Protein 5T6J (pdb70)

Structure (mmCIF, N/CA/C/O backbone):
data_5T6J
#
_entry.id   5T6J
#
_cell.length_a   85.889
_cell.length_b   85.889
_cell.length_c   95.003
_cell.angle_alpha   90.00
_cell.angle_beta   90.00
_cell.angle_gamma   90.00
#
_symmetry.space_group_name_H-M   'I 41 2 2'
#
loop_
_entity.id
_entity.type
_entity.pdbx_description
1 polymer 'Kinetochore protein SPC24'
2 polymer 'Kinetochore protein SPC25'
3 polymer 'Kinetochore-associated protein DSN1'
4 water water
#
loop_
_atom_site.group_PDB
_atom_site.id
_atom_site.type_symbol
_atom_site.label_atom_id
_atom_site.label_alt_id
_atom_site.label_comp_id
_atom_site.label_asym_id
_atom_site.label_entity_id
_atom_site.label_seq_id
_atom_site.pdbx_PDB_ins_code
_atom_site.Cartn_x
_atom_site.Cartn_y
_atom_site.Cartn_z
_atom_site.occupancy
_atom_site.B_iso_or_equiv
_atom_site.auth_seq_id
_atom_site.auth_comp_id
_atom_site.auth_asym_id
_atom_site.auth_atom_id
_atom_site.pdbx_PDB_model_num
ATOM 1 N N . ALA A 1 1 ? -18.709 17.815 -25.691 1.00 65.06 155 ALA A N 1
ATOM 2 C CA . ALA A 1 1 ? -17.309 17.601 -26.028 1.00 60.80 155 ALA A CA 1
ATOM 3 C C . ALA A 1 1 ? -16.617 18.921 -26.361 1.00 58.23 155 ALA A C 1
ATOM 4 O O . ALA A 1 1 ? -15.525 18.931 -26.931 1.00 49.01 155 ALA A O 1
ATOM 10 N N . ASN A 1 2 ? -17.263 20.035 -26.000 1.00 66.81 156 ASN A N 1
ATOM 11 C CA . ASN A 1 2 ? -16.650 21.347 -26.174 1.00 70.29 156 ASN A CA 1
ATOM 12 C C . ASN A 1 2 ? -15.321 21.442 -25.438 1.00 66.64 156 ASN A C 1
ATOM 13 O O . ASN A 1 2 ? -14.476 22.272 -25.794 1.00 66.84 156 ASN A O 1
ATOM 24 N N . GLU A 1 3 ? -15.128 20.601 -24.421 1.00 62.11 157 GLU A N 1
ATOM 25 C CA . GLU A 1 3 ? -13.864 20.529 -23.700 1.00 57.10 157 GLU A CA 1
ATOM 26 C C . GLU A 1 3 ? -12.721 20.054 -24.584 1.00 48.83 157 GLU A C 1
ATOM 27 O O . GLU A 1 3 ? -11.556 20.222 -24.214 1.00 52.20 157 GLU A O 1
ATOM 39 N N . ASN A 1 4 ? -13.018 19.465 -25.741 1.00 37.50 158 ASN A N 1
ATOM 40 C CA . ASN A 1 4 ? -11.947 18.888 -26.542 1.00 32.56 158 ASN A CA 1
ATOM 41 C C . ASN A 1 4 ? -11.017 19.958 -27.106 1.00 32.14 158 ASN A C 1
ATOM 42 O O . ASN A 1 4 ? -9.813 19.713 -27.231 1.00 30.25 158 ASN A O 1
ATOM 53 N N . ILE A 1 5 ? -11.543 21.140 -27.449 1.00 33.49 159 ILE A N 1
ATOM 54 C CA . ILE A 1 5 ? -10.680 22.233 -27.890 1.00 39.89 159 ILE A CA 1
ATOM 55 C C . ILE A 1 5 ? -9.643 22.547 -26.820 1.00 42.79 159 ILE A C 1
ATOM 56 O O . ILE A 1 5 ? -8.442 22.652 -27.099 1.00 41.28 159 ILE A O 1
ATOM 72 N N . LEU A 1 6 ? -10.096 22.691 -25.573 1.00 44.50 160 LEU A N 1
ATOM 73 C CA . LEU A 1 6 ? -9.193 23.031 -24.480 1.00 44.82 160 LEU A CA 1
ATOM 74 C C . LEU A 1 6 ? -8.187 21.920 -24.225 1.00 38.32 160 LEU A C 1
ATOM 75 O O . LEU A 1 6 ? -7.022 22.195 -23.905 1.00 37.72 160 LEU A O 1
ATOM 91 N N . LYS A 1 7 ? -8.616 20.660 -24.347 1.00 30.79 161 LYS A N 1
ATOM 92 C CA . LYS A 1 7 ? -7.681 19.554 -24.186 1.00 28.34 161 LYS A CA 1
ATOM 93 C C . LYS A 1 7 ? -6.588 19.616 -25.243 1.00 30.29 161 LYS A C 1
ATOM 94 O O . LYS A 1 7 ? -5.408 19.393 -24.944 1.00 28.39 161 LYS A O 1
ATOM 113 N N . LEU A 1 8 ? -6.959 19.936 -26.483 1.00 31.85 162 LEU A N 1
ATOM 114 C CA . LEU A 1 8 ? -5.972 20.005 -27.551 1.00 32.44 162 LEU A CA 1
ATOM 115 C C . LEU A 1 8 ? -4.982 21.134 -27.303 1.00 35.51 162 LEU A C 1
ATOM 116 O O . LEU A 1 8 ? -3.790 21.005 -27.611 1.00 36.46 162 LEU A O 1
ATOM 132 N N . LYS A 1 9 ? -5.459 22.254 -26.762 1.00 34.40 163 LYS A N 1
ATOM 133 C CA . LYS A 1 9 ? -4.555 23.343 -26.411 1.00 36.47 163 LYS A CA 1
ATOM 134 C C . LYS A 1 9 ? -3.582 22.907 -25.325 1.00 38.74 163 LYS A C 1
ATOM 135 O O . LYS A 1 9 ? -2.377 23.184 -25.400 1.00 36.77 163 LYS A O 1
ATOM 154 N N . LEU A 1 10 ? -4.095 22.238 -24.294 1.00 38.31 164 LEU A N 1
ATOM 155 C CA . LEU A 1 10 ? -3.227 21.719 -23.245 1.00 43.45 164 LEU A CA 1
ATOM 156 C C . LEU A 1 10 ? -2.172 20.791 -23.825 1.00 38.49 164 LEU A C 1
ATOM 157 O O . LEU A 1 10 ? -0.980 20.919 -23.519 1.00 36.47 164 LEU A O 1
ATOM 173 N N . TYR A 1 11 ? -2.593 19.830 -24.647 1.00 32.52 165 TYR A N 1
ATOM 174 C CA . TYR A 1 11 ? -1.628 18.919 -25.240 1.00 31.41 165 TYR A CA 1
ATOM 175 C C . TYR A 1 11 ? -0.595 19.678 -26.070 1.00 33.48 165 TYR A C 1
ATOM 176 O O . TYR A 1 11 ? 0.607 19.425 -25.940 1.00 30.87 165 TYR A O 1
ATOM 194 N N . ARG A 1 12 ? -1.040 20.619 -26.918 1.00 32.82 166 ARG A N 1
ATOM 195 C CA . ARG A 1 12 ? -0.111 21.405 -27.732 1.00 38.40 166 ARG A CA 1
ATOM 196 C C . ARG A 1 12 ? 0.795 22.267 -26.874 1.00 36.97 166 ARG A C 1
ATOM 197 O O . ARG A 1 12 ? 1.935 22.545 -27.261 1.00 35.58 166 ARG A O 1
ATOM 218 N N . SER A 1 13 ? 0.312 22.704 -25.715 1.00 39.50 167 SER A N 1
ATOM 219 C CA . SER A 1 13 ? 1.157 23.483 -24.825 1.00 44.00 167 SER A CA 1
ATOM 220 C C . SER A 1 13 ? 2.313 22.656 -24.275 1.00 42.63 167 SER A C 1
ATOM 221 O O . SER A 1 13 ? 3.316 23.228 -23.834 1.00 44.10 167 SER A O 1
ATOM 229 N N . LEU A 1 14 ? 2.203 21.326 -24.292 1.00 36.09 168 LEU A N 1
ATOM 230 C CA . LEU A 1 14 ? 3.331 20.471 -23.939 1.00 35.76 168 LEU A CA 1
ATOM 231 C C . LEU A 1 14 ? 4.392 20.436 -25.031 1.00 37.57 168 LEU A C 1
ATOM 232 O O . LEU A 1 14 ? 5.516 19.984 -24.772 1.00 39.12 168 LEU A O 1
ATOM 248 N N . GLY A 1 15 ? 4.079 20.939 -26.224 1.00 33.11 169 GLY A N 1
ATOM 249 C CA . GLY A 1 15 ? 4.994 20.893 -27.345 1.00 35.59 169 GLY A CA 1
ATOM 250 C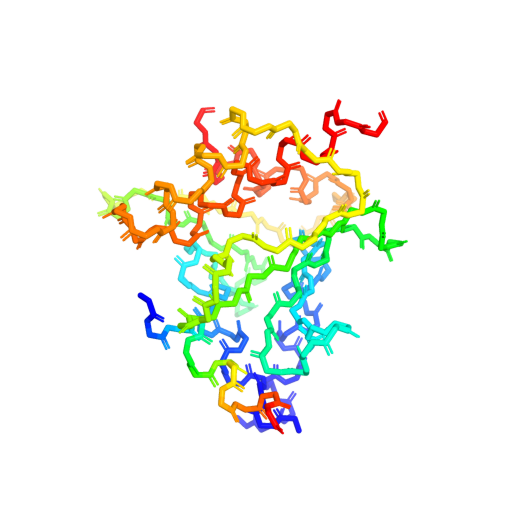 C . GLY A 1 15 ? 4.885 19.651 -28.195 1.00 33.21 169 GLY A C 1
ATOM 251 O O . GLY A 1 15 ? 5.780 19.397 -29.010 1.00 35.55 169 GLY A O 1
ATOM 255 N N . VAL A 1 16 ? 3.832 18.861 -28.024 1.00 28.84 170 VAL A N 1
ATOM 256 C CA . VAL A 1 16 ? 3.616 17.654 -28.813 1.00 28.89 170 VAL A CA 1
ATOM 257 C C . VAL A 1 16 ? 2.625 18.006 -29.911 1.00 30.36 170 VAL A C 1
ATOM 258 O O . VAL A 1 16 ? 1.492 18.402 -29.622 1.00 29.19 170 VAL A O 1
ATOM 271 N N . ILE A 1 17 ? 3.040 17.846 -31.165 1.00 27.91 171 ILE A N 1
ATOM 272 C CA . ILE A 1 17 ? 2.256 18.274 -32.318 1.00 29.21 171 ILE A CA 1
ATOM 273 C C . ILE A 1 17 ? 1.930 17.055 -33.169 1.00 30.25 171 ILE A C 1
ATOM 274 O O . ILE A 1 17 ? 2.832 16.422 -33.729 1.00 30.79 171 ILE A O 1
ATOM 290 N N . LEU A 1 18 ? 0.644 16.703 -33.263 1.00 29.77 172 LEU A N 1
ATOM 291 C CA . LEU A 1 18 ? 0.250 15.690 -34.230 1.00 27.27 172 LEU A CA 1
ATOM 292 C C . LEU A 1 18 ? 0.522 16.215 -35.631 1.00 31.87 172 LEU A C 1
ATOM 293 O O . LEU A 1 18 ? 0.230 17.372 -35.945 1.00 31.29 172 LEU A O 1
ATOM 309 N N . ASP A 1 19 ? 1.094 15.363 -36.484 1.00 28.53 173 ASP A N 1
ATOM 310 C CA . ASP A 1 19 ? 1.425 15.744 -37.847 1.00 29.98 173 ASP A CA 1
ATOM 311 C C . ASP A 1 19 ? 1.049 14.564 -38.743 1.00 34.57 173 ASP A C 1
ATOM 312 O O . ASP A 1 19 ? 1.888 13.921 -39.370 1.00 36.45 173 ASP A O 1
ATOM 321 N N . LEU A 1 20 ? -0.256 14.295 -38.815 1.00 36.86 174 LEU A N 1
ATOM 322 C CA . LEU A 1 20 ? -0.737 13.063 -39.425 1.00 38.42 174 LEU A CA 1
ATOM 323 C C . LEU A 1 20 ? -0.622 13.076 -40.946 1.00 43.20 174 LEU A C 1
ATOM 324 O O . LEU A 1 20 ? -0.503 12.007 -41.553 1.00 48.05 174 LEU A O 1
ATOM 340 N N . GLU A 1 21 ? -0.643 14.252 -41.588 1.00 45.89 175 GLU A N 1
ATOM 341 C CA . GLU A 1 21 ? -0.351 14.302 -43.020 1.00 49.45 175 GLU A CA 1
ATOM 342 C C . GLU A 1 21 ? 0.967 13.603 -43.346 1.00 52.28 175 GLU A C 1
ATOM 343 O O . GLU A 1 21 ? 1.162 13.127 -44.472 1.00 55.88 175 GLU A O 1
ATOM 355 N N . ASN A 1 22 ? 1.883 13.544 -42.382 1.00 47.94 176 ASN A N 1
ATOM 356 C CA . ASN A 1 22 ? 3.159 12.865 -42.539 1.00 48.17 176 ASN A CA 1
ATOM 357 C C . ASN A 1 22 ? 3.258 11.631 -41.657 1.00 48.05 176 ASN A C 1
ATOM 358 O O . ASN A 1 22 ? 4.342 11.051 -41.533 1.00 46.87 176 ASN A O 1
ATOM 369 N N . ASP A 1 23 ? 2.151 11.225 -41.041 1.00 49.99 177 ASP A N 1
ATOM 370 C CA . ASP A 1 23 ? 2.104 10.035 -40.201 1.00 50.43 177 ASP A CA 1
ATOM 371 C C . ASP A 1 23 ? 3.212 10.071 -39.146 1.00 45.75 177 ASP A C 1
ATOM 372 O O . ASP A 1 23 ? 4.018 9.145 -39.016 1.00 43.91 177 ASP A O 1
ATOM 381 N N . GLN A 1 24 ? 3.245 11.159 -38.375 1.00 38.25 178 GLN A N 1
ATOM 382 C CA . GLN A 1 24 ? 4.274 11.326 -37.354 1.00 33.45 178 GLN A CA 1
ATOM 383 C C . GLN A 1 24 ? 3.788 12.290 -36.280 1.00 32.89 178 GLN A C 1
ATOM 384 O O . GLN A 1 24 ? 2.788 12.995 -36.443 1.00 32.66 178 GLN A O 1
ATOM 398 N N . VAL A 1 25 ? 4.536 12.319 -35.183 1.00 32.81 179 VAL A N 1
ATOM 399 C CA . VAL A 1 25 ? 4.343 13.258 -34.087 1.00 35.08 179 VAL A CA 1
ATOM 400 C C . VAL A 1 25 ? 5.618 14.075 -33.923 1.00 35.50 179 VAL A C 1
ATOM 401 O O . VAL A 1 25 ? 6.723 13.524 -33.952 1.00 32.35 179 VAL A O 1
ATOM 414 N N . LEU A 1 26 ? 5.464 15.388 -33.766 1.00 28.95 180 LEU A N 1
ATOM 415 C CA . LEU A 1 26 ? 6.593 16.278 -33.543 1.00 28.30 180 LEU A CA 1
ATOM 416 C C . LEU A 1 26 ? 6.647 16.670 -32.076 1.00 29.62 180 LEU A C 1
ATOM 417 O O . LEU A 1 26 ? 5.612 16.803 -31.418 1.00 32.94 180 LEU A O 1
ATOM 433 N N . ILE A 1 27 ? 7.868 16.830 -31.559 1.00 30.32 181 ILE A N 1
ATOM 434 C CA . ILE A 1 27 ? 8.088 17.217 -30.168 1.00 28.35 181 ILE A CA 1
ATOM 435 C C . ILE A 1 27 ? 8.980 18.446 -30.178 1.00 32.71 181 ILE A C 1
ATOM 436 O O . ILE A 1 27 ? 10.136 18.371 -30.616 1.00 34.07 181 ILE A O 1
ATOM 452 N N . ASN A 1 28 ? 8.442 19.572 -29.707 1.00 34.54 182 ASN A N 1
ATOM 453 C CA . ASN A 1 28 ? 9.147 20.856 -29.655 1.00 33.88 182 ASN A CA 1
ATOM 454 C C . ASN A 1 28 ? 9.310 21.243 -28.189 1.00 42.02 182 ASN A C 1
ATOM 455 O O . ASN A 1 28 ? 8.480 21.966 -27.637 1.00 40.29 182 ASN A O 1
ATOM 466 N N . ARG A 1 29 ? 10.383 20.775 -27.559 1.00 52.74 183 ARG A N 1
ATOM 467 C CA . ARG A 1 29 ? 10.580 21.057 -26.143 1.00 60.42 183 ARG A CA 1
ATOM 468 C C . ARG A 1 29 ? 11.317 22.370 -25.892 1.00 58.01 183 ARG A C 1
ATOM 469 O O . ARG A 1 29 ? 11.046 23.032 -24.883 1.00 58.58 183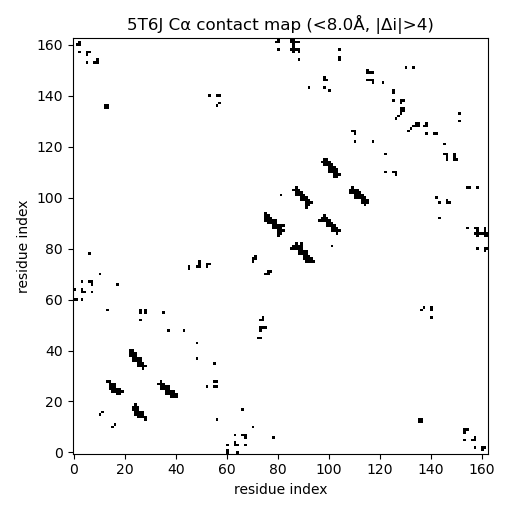 ARG A O 1
ATOM 490 N N . LYS A 1 30 ? 12.220 22.782 -26.786 1.00 54.54 184 LYS A N 1
ATOM 491 C CA . LYS A 1 30 ? 13.050 23.954 -26.536 1.00 54.92 184 LYS A CA 1
ATOM 492 C C . LYS A 1 30 ? 12.670 25.188 -27.348 1.00 53.80 184 LYS A C 1
ATOM 493 O O . LYS A 1 30 ? 13.117 26.285 -26.999 1.00 53.10 184 LYS A O 1
ATOM 512 N N . ASN A 1 31 ? 11.871 25.055 -28.410 1.00 45.74 185 ASN A N 1
ATOM 513 C CA . ASN A 1 31 ? 11.576 26.195 -29.283 1.00 45.06 185 ASN A CA 1
ATOM 514 C C . ASN A 1 31 ? 12.857 26.814 -29.833 1.00 49.59 185 ASN A C 1
ATOM 515 O O . ASN A 1 31 ? 12.932 28.026 -30.060 1.00 54.53 185 ASN A O 1
ATOM 526 N N . ASP A 1 32 ? 13.871 25.979 -30.052 1.00 50.92 186 ASP A N 1
ATOM 527 C CA . ASP A 1 32 ? 15.187 26.418 -30.496 1.00 53.76 186 ASP A CA 1
ATOM 528 C C . ASP A 1 32 ? 15.433 26.128 -31.970 1.00 52.96 186 ASP A C 1
ATOM 529 O O . ASP A 1 32 ? 16.557 26.304 -32.447 1.00 55.91 186 ASP A O 1
ATOM 538 N N . GLY A 1 33 ? 14.414 25.685 -32.701 1.00 48.18 187 GLY A N 1
ATOM 539 C CA . GLY A 1 33 ? 14.597 25.286 -34.077 1.00 48.50 187 GLY A CA 1
ATOM 540 C C . GLY A 1 33 ? 14.964 23.833 -34.274 1.00 47.23 187 GLY A C 1
ATOM 541 O O . GLY A 1 33 ? 15.171 23.420 -35.423 1.00 47.75 187 GLY A O 1
ATOM 545 N N . ASN A 1 34 ? 15.061 23.047 -33.201 1.00 45.86 188 ASN A N 1
ATOM 546 C CA . ASN A 1 34 ? 15.213 21.603 -33.303 1.00 44.46 188 ASN A CA 1
ATOM 547 C C . ASN A 1 34 ? 13.943 20.894 -32.855 1.00 41.25 188 ASN A C 1
ATOM 548 O O . ASN A 1 34 ? 13.293 21.311 -31.895 1.00 40.22 188 ASN A O 1
ATOM 559 N N . ILE A 1 35 ? 13.606 19.827 -33.571 1.00 40.13 189 ILE A N 1
ATOM 560 C CA . ILE A 1 35 ? 12.445 19.002 -33.283 1.00 38.61 189 ILE A CA 1
ATOM 561 C C . ILE A 1 35 ? 12.892 17.559 -33.149 1.00 36.90 189 ILE A C 1
ATOM 562 O O . ILE A 1 35 ? 13.899 17.146 -33.734 1.00 39.32 189 ILE A O 1
ATOM 578 N N . ASP A 1 36 ? 12.159 16.806 -32.329 1.00 35.01 190 ASP A N 1
ATOM 579 C CA . ASP A 1 36 ? 12.170 15.354 -32.369 1.00 39.19 190 ASP A CA 1
ATOM 580 C C . ASP A 1 36 ? 10.995 14.898 -33.217 1.00 39.19 190 ASP A C 1
ATOM 581 O O . ASP A 1 36 ? 9.881 15.407 -33.056 1.00 39.38 190 ASP A O 1
ATOM 590 N N . ILE A 1 37 ? 11.236 13.959 -34.123 1.00 36.13 191 ILE A N 1
ATOM 591 C CA . ILE A 1 37 ? 10.180 13.403 -34.959 1.00 32.68 191 ILE A CA 1
ATOM 592 C C . ILE A 1 37 ? 9.972 11.946 -34.577 1.00 38.46 191 ILE A C 1
ATOM 593 O O . ILE A 1 37 ? 10.916 11.145 -34.606 1.00 39.56 191 ILE A O 1
ATOM 609 N N . LEU A 1 38 ? 8.736 11.606 -34.218 1.00 33.94 192 LEU A N 1
ATOM 610 C CA . LEU A 1 38 ? 8.373 10.241 -33.862 1.00 33.87 192 LEU A CA 1
ATOM 611 C C . LEU A 1 38 ? 7.466 9.701 -34.950 1.00 38.95 192 LEU A C 1
ATOM 612 O O . LEU A 1 38 ? 6.313 10.152 -35.069 1.00 36.40 192 LEU A O 1
ATOM 628 N N . PRO A 1 39 ? 7.935 8.781 -35.786 1.00 43.37 193 PRO A N 1
ATOM 629 C CA . PRO A 1 39 ? 7.045 8.186 -36.782 1.00 45.54 193 PRO A CA 1
ATOM 630 C C . PRO A 1 39 ? 6.003 7.310 -36.113 1.00 42.79 193 PRO A C 1
ATOM 631 O O . PRO A 1 39 ? 6.239 6.716 -35.058 1.00 44.15 193 PRO A O 1
ATOM 642 N N . LEU A 1 40 ? 4.823 7.260 -36.726 1.00 41.37 194 LEU A N 1
ATOM 643 C CA . LEU A 1 40 ? 3.789 6.321 -36.318 1.00 45.91 194 LEU A CA 1
ATOM 644 C C . LEU A 1 40 ? 3.698 5.111 -37.238 1.00 52.66 194 LEU A C 1
ATOM 645 O O . LEU A 1 40 ? 3.166 4.075 -36.822 1.00 50.04 194 LEU A O 1
ATOM 661 N N . ASP A 1 41 ? 4.205 5.224 -38.470 1.00 64.20 195 ASP A N 1
ATOM 662 C CA . ASP A 1 41 ? 4.229 4.121 -39.433 1.00 75.10 195 ASP A CA 1
ATOM 663 C C . ASP A 1 41 ? 5.440 3.240 -39.130 1.00 75.01 195 ASP A C 1
ATOM 664 O O . ASP A 1 41 ? 6.508 3.340 -39.741 1.00 80.38 195 ASP A O 1
ATOM 673 N N . ASN A 1 42 ? 5.259 2.354 -38.160 1.00 66.62 19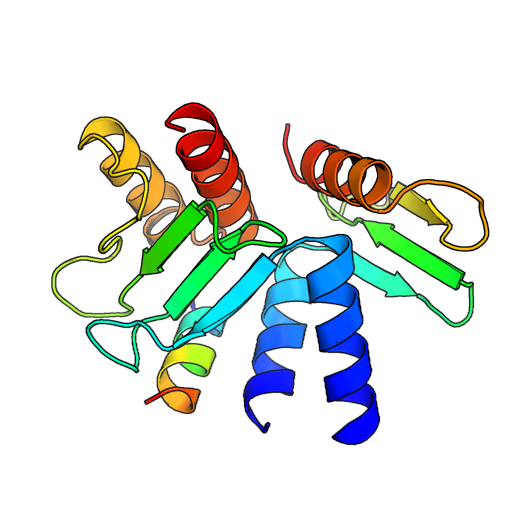6 ASN A N 1
ATOM 674 C CA . ASN A 1 42 ? 6.317 1.457 -37.709 1.00 63.50 196 ASN A CA 1
ATOM 675 C C . ASN A 1 42 ? 5.666 0.389 -36.838 1.00 59.28 196 ASN A C 1
ATOM 676 O O . ASN A 1 42 ? 4.443 0.356 -36.668 1.00 60.03 196 ASN A O 1
ATOM 687 N N . ASN A 1 43 ? 6.496 -0.487 -36.278 1.00 58.75 197 ASN A N 1
ATOM 688 C CA . ASN A 1 43 ? 6.014 -1.508 -35.360 1.00 55.85 197 ASN A CA 1
ATOM 689 C C . ASN A 1 43 ? 6.358 -1.187 -33.909 1.00 48.00 197 ASN A C 1
ATOM 690 O O . ASN A 1 43 ? 6.469 -2.099 -33.087 1.00 52.27 197 ASN A O 1
ATOM 701 N N . LEU A 1 44 ? 6.537 0.088 -33.574 1.00 36.71 198 LEU A N 1
ATOM 702 C CA . LEU A 1 44 ? 6.827 0.446 -32.193 1.00 35.06 198 LEU A CA 1
ATOM 703 C C . LEU A 1 44 ? 5.578 0.293 -31.340 1.00 33.52 198 LEU A C 1
ATOM 704 O O . LEU A 1 44 ? 4.491 0.722 -31.732 1.00 32.47 198 LEU A O 1
ATOM 720 N N . SER A 1 45 ? 5.749 -0.282 -30.157 1.00 33.56 199 SER A N 1
ATOM 721 C CA . SER A 1 45 ? 4.636 -0.484 -29.245 1.00 32.39 199 SER A CA 1
ATOM 722 C C . SER A 1 45 ? 4.126 0.856 -28.718 1.00 2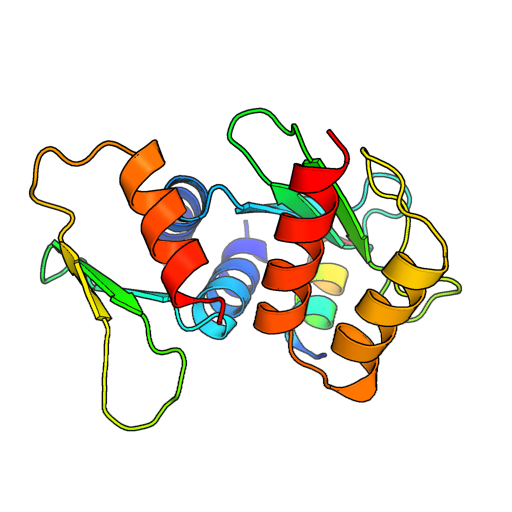9.73 199 SER A C 1
ATOM 723 O O . SER A 1 45 ? 4.812 1.883 -28.758 1.00 30.10 199 SER A O 1
ATOM 731 N N . ASP A 1 46 ? 2.885 0.830 -28.212 1.00 25.04 200 ASP A N 1
ATOM 732 C CA . ASP A 1 46 ? 2.336 2.017 -27.568 1.00 19.40 200 ASP A CA 1
ATOM 733 C C . ASP A 1 46 ? 3.175 2.389 -26.347 1.00 18.85 200 ASP A C 1
ATOM 734 O O . ASP A 1 46 ? 3.477 3.571 -26.118 1.00 22.18 200 ASP A O 1
ATOM 743 N N . PHE A 1 47 ? 3.574 1.382 -25.565 1.00 22.25 201 PHE A N 1
ATOM 744 C CA . PHE A 1 47 ? 4.400 1.627 -24.389 1.00 19.71 201 PHE A CA 1
ATOM 745 C C . PHE A 1 47 ? 5.698 2.335 -24.770 1.00 23.16 201 PHE A C 1
ATOM 746 O O . PHE A 1 47 ? 6.121 3.285 -24.098 1.00 20.28 201 PHE A O 1
ATOM 763 N N . TYR A 1 48 ? 6.355 1.868 -25.836 1.00 25.64 202 TYR A N 1
ATOM 764 C CA . TYR A 1 48 ? 7.618 2.474 -26.248 1.00 25.41 202 TYR A CA 1
ATOM 765 C C . TYR A 1 48 ? 7.419 3.912 -26.709 1.00 28.21 202 TYR A C 1
ATOM 766 O O . TYR A 1 48 ? 8.232 4.792 -26.387 1.00 24.72 202 TYR A O 1
ATOM 784 N N . LYS A 1 49 ? 6.354 4.172 -27.477 1.00 22.42 203 LYS A N 1
ATOM 785 C CA . LYS A 1 49 ? 6.097 5.533 -27.939 1.00 22.29 203 LYS A CA 1
ATOM 786 C C . LYS A 1 49 ? 5.821 6.471 -26.768 1.00 23.33 203 LYS A C 1
ATOM 787 O O . LYS A 1 49 ? 6.376 7.576 -26.707 1.00 20.16 203 LYS A O 1
ATOM 806 N N . THR A 1 50 ? 5.020 6.019 -25.797 1.00 23.04 204 THR A N 1
ATOM 807 C CA . THR A 1 50 ? 4.737 6.823 -24.609 1.00 22.41 204 THR A CA 1
ATOM 808 C C . THR A 1 50 ? 6.003 7.109 -23.812 1.00 23.55 204 THR A C 1
ATOM 809 O O . THR A 1 50 ? 6.240 8.246 -23.384 1.00 23.00 204 THR A O 1
ATOM 820 N N . LYS A 1 51 ? 6.818 6.079 -23.571 1.00 21.63 205 LYS A N 1
ATOM 821 C CA . LYS A 1 51 ? 8.072 6.263 -22.851 1.00 24.73 205 LYS A CA 1
ATOM 822 C C . LYS A 1 51 ? 8.974 7.251 -23.575 1.00 24.38 205 LYS A C 1
ATOM 823 O O . LYS A 1 51 ? 9.596 8.109 -22.945 1.00 25.41 205 LYS A O 1
ATOM 842 N N . TYR A 1 52 ? 9.047 7.153 -24.901 1.00 25.75 206 TYR A N 1
ATOM 843 C CA . TYR A 1 52 ? 9.904 8.062 -25.664 1.00 25.29 206 TYR A CA 1
ATOM 844 C C . TYR A 1 52 ? 9.438 9.505 -25.520 1.00 24.67 206 TYR A C 1
ATOM 845 O O . TYR A 1 52 ? 10.240 10.416 -25.273 1.00 30.21 206 TYR A O 1
ATOM 863 N N . ILE A 1 5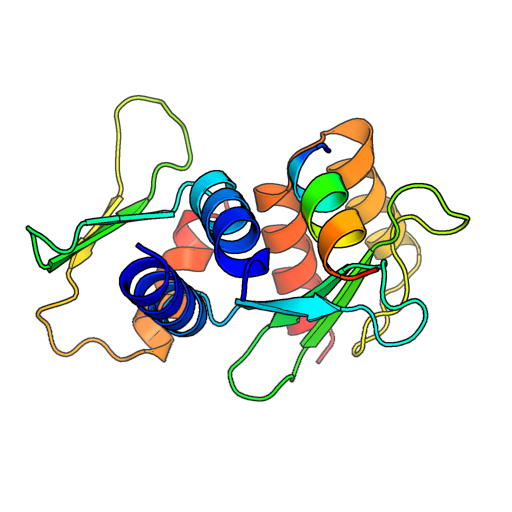3 ? 8.142 9.740 -25.714 1.00 24.81 207 ILE A N 1
ATOM 864 C CA . ILE A 1 53 ? 7.636 11.110 -25.689 1.00 26.80 207 ILE A CA 1
ATOM 865 C C . ILE A 1 53 ? 7.947 11.759 -24.346 1.00 26.74 207 ILE A C 1
ATOM 866 O O . ILE A 1 53 ? 8.472 12.875 -24.290 1.00 28.90 207 ILE A O 1
ATOM 882 N N . TRP A 1 54 ? 7.648 11.064 -23.243 1.00 25.60 208 TRP A N 1
ATOM 883 C CA . TRP A 1 54 ? 7.910 11.636 -21.922 1.00 25.80 208 TRP A CA 1
ATOM 884 C C . TRP A 1 54 ? 9.406 11.785 -21.656 1.00 29.44 208 TRP A C 1
ATOM 885 O O . TRP A 1 54 ? 9.817 12.742 -20.998 1.00 28.28 208 TRP A O 1
ATOM 906 N N . GLU A 1 55 ? 10.228 10.866 -22.161 1.00 28.07 209 GLU A N 1
ATOM 907 C CA . GLU A 1 55 ? 11.677 11.055 -22.097 1.00 27.84 209 GLU A CA 1
ATOM 908 C C . GLU A 1 55 ? 12.089 12.370 -22.757 1.00 29.35 209 GLU A C 1
ATOM 909 O O . GLU A 1 55 ? 12.911 13.120 -22.214 1.00 31.25 209 GLU A O 1
ATOM 921 N N . ARG A 1 56 ? 11.524 12.676 -23.924 1.00 30.23 210 ARG A N 1
ATOM 922 C CA . ARG A 1 56 ? 11.915 13.904 -24.610 1.00 37.20 210 ARG A CA 1
ATOM 923 C C . ARG A 1 56 ? 11.343 15.141 -23.925 1.00 38.75 210 ARG A C 1
ATOM 924 O O . ARG A 1 56 ? 11.998 16.194 -23.899 1.00 39.47 210 ARG A O 1
ATOM 945 N N . LEU A 1 57 ? 10.145 15.040 -23.346 1.00 31.93 211 LEU A N 1
ATOM 946 C CA . LEU A 1 57 ? 9.586 16.163 -22.601 1.00 32.77 211 LEU A CA 1
ATOM 947 C C . LEU A 1 57 ? 10.348 16.440 -21.310 1.00 35.27 211 LEU A C 1
ATOM 948 O O . LEU A 1 57 ? 10.265 17.554 -20.781 1.00 37.54 211 LEU A O 1
ATOM 964 N N . GLY A 1 58 ? 11.084 15.469 -20.790 1.00 34.72 212 GLY A N 1
ATOM 965 C CA . GLY A 1 58 ? 11.860 15.647 -19.578 1.00 36.83 212 GLY A CA 1
ATOM 966 C C . GLY A 1 58 ? 13.232 16.243 -19.833 1.00 45.03 212 GLY A C 1
ATOM 967 O O . GLY A 1 58 ? 13.491 16.857 -20.870 1.00 47.82 212 GLY A O 1
ATOM 971 N N . LYS A 1 59 ? 14.119 16.069 -18.855 1.00 52.62 213 LYS A N 1
ATOM 972 C CA . LYS A 1 59 ? 15.514 16.510 -18.983 1.00 66.71 213 LYS A CA 1
ATOM 973 C C . LYS A 1 59 ? 16.514 15.408 -18.617 1.00 73.24 213 LYS A C 1
ATOM 974 O O . LYS A 1 59 ? 16.158 14.236 -18.483 1.00 73.69 213 LYS A O 1
ATOM 993 N N . SER B 2 1 ? -13.169 20.719 -36.816 1.00 44.88 130 SER B N 1
ATOM 994 C CA . SER B 2 1 ? -14.514 20.185 -36.606 1.00 46.88 130 SER B CA 1
ATOM 995 C C . SER B 2 1 ? -14.579 19.414 -35.288 1.00 38.32 130 SER B C 1
ATOM 996 O O . SER B 2 1 ? -13.557 18.962 -34.778 1.00 36.19 130 SER B O 1
ATOM 1003 N N . ASN B 2 2 ? -15.786 19.246 -34.742 1.00 31.86 131 ASN B N 1
ATOM 1004 C CA . ASN B 2 2 ? -15.919 18.544 -33.470 1.00 31.54 131 ASN B CA 1
ATOM 1005 C C . ASN B 2 2 ? -15.474 17.085 -33.603 1.00 34.04 131 ASN B C 1
ATOM 1006 O O . ASN B 2 2 ? -14.778 16.555 -32.723 1.00 28.78 131 ASN B O 1
ATOM 1017 N N . ALA B 2 3 ? -15.842 16.431 -34.711 1.00 35.55 132 ALA B N 1
ATOM 1018 C CA . ALA B 2 3 ? -15.374 15.070 -34.976 1.00 41.44 132 ALA B CA 1
ATOM 1019 C C . ALA B 2 3 ? -13.856 14.987 -34.991 1.00 38.84 132 ALA B C 1
ATOM 1020 O O . ALA B 2 3 ? -13.268 14.105 -34.356 1.00 37.93 132 ALA B O 1
ATOM 1027 N N . ASN B 2 4 ? -13.196 15.859 -35.755 1.00 38.06 133 ASN B N 1
ATOM 1028 C CA . ASN B 2 4 ? -11.745 15.746 -35.832 1.00 38.75 133 ASN B CA 1
ATOM 1029 C C . ASN B 2 4 ? -11.104 16.052 -34.489 1.00 33.53 133 ASN B C 1
ATOM 1030 O O . ASN B 2 4 ? -10.096 15.434 -34.133 1.00 34.38 133 ASN B O 1
ATOM 1041 N N . ASP B 2 5 ? -11.671 16.996 -33.730 1.00 32.39 134 ASP B N 1
ATOM 1042 C CA . ASP B 2 5 ? -11.107 17.314 -32.422 1.00 31.73 134 ASP B CA 1
ATOM 1043 C C . ASP B 2 5 ? -11.169 16.105 -31.502 1.00 26.16 134 ASP B C 1
ATOM 1044 O O . ASP B 2 5 ? -10.225 15.825 -30.756 1.00 28.49 134 ASP B O 1
ATOM 1053 N N . ALA B 2 6 ? -12.298 15.394 -31.520 1.00 25.83 135 ALA B N 1
ATOM 1054 C CA . ALA B 2 6 ? -12.436 14.202 -30.699 1.00 25.31 135 ALA B CA 1
ATOM 1055 C C . ALA B 2 6 ? -11.418 13.152 -31.104 1.00 24.80 135 ALA B C 1
ATOM 1056 O O . ALA B 2 6 ? -10.847 12.463 -30.250 1.00 25.57 135 ALA B O 1
ATOM 1063 N N . ALA B 2 7 ? -11.137 13.047 -32.404 1.00 29.74 136 ALA B N 1
ATOM 1064 C CA . ALA B 2 7 ? -10.191 12.030 -32.856 1.00 30.14 136 ALA B CA 1
ATOM 1065 C C . ALA B 2 7 ? -8.771 12.383 -32.444 1.00 29.85 136 ALA B C 1
ATOM 1066 O O . ALA B 2 7 ? -7.983 11.500 -32.072 1.00 25.37 136 ALA B O 1
ATOM 1073 N N . GLU B 2 8 ? -8.427 13.667 -32.503 1.00 28.49 137 GLU B N 1
ATOM 1074 C CA . GLU B 2 8 ? -7.086 14.075 -32.112 1.00 28.06 137 GLU B CA 1
ATOM 1075 C C . GLU B 2 8 ? -6.885 13.921 -30.610 1.00 23.21 137 GLU B C 1
ATOM 1076 O O . GLU B 2 8 ? -5.806 13.529 -30.171 1.00 26.65 137 GLU B O 1
ATOM 1088 N N . VAL B 2 9 ? -7.914 14.209 -29.805 1.00 23.39 138 VAL B N 1
ATOM 1089 C CA . VAL B 2 9 ? -7.801 14.014 -28.361 1.00 21.68 138 VAL B CA 1
ATOM 1090 C C . VAL B 2 9 ? -7.544 12.547 -28.041 1.00 24.51 138 VAL B C 1
ATOM 1091 O O . VAL B 2 9 ? -6.677 12.220 -27.221 1.00 21.46 138 VAL B O 1
ATOM 1104 N N . ALA B 2 10 ? -8.289 11.642 -28.680 1.00 21.12 139 ALA B N 1
ATOM 1105 C CA . ALA B 2 10 ? -8.092 10.217 -28.433 1.00 22.05 139 ALA B CA 1
ATOM 1106 C C . ALA B 2 10 ? -6.668 9.788 -28.756 1.00 23.78 139 ALA B C 1
ATOM 1107 O O . ALA B 2 10 ? -6.089 8.957 -28.043 1.00 21.24 139 ALA B O 1
ATOM 1114 N N . LEU B 2 11 ? -6.094 10.310 -29.841 1.00 21.71 140 LEU B N 1
ATOM 1115 C CA . LEU B 2 11 ? -4.718 9.936 -30.166 1.00 26.57 140 LEU B CA 1
ATOM 1116 C C . LEU B 2 11 ? -3.734 10.499 -29.143 1.00 26.26 140 LEU B C 1
ATOM 1117 O O . LEU B 2 11 ? -2.832 9.788 -28.690 1.00 26.85 140 LEU B O 1
ATOM 1133 N N . TYR B 2 12 ? -3.901 11.760 -28.744 1.00 22.36 141 TYR B N 1
ATOM 1134 C CA . TYR B 2 12 ? -3.058 12.309 -27.683 1.00 22.84 141 TYR B CA 1
ATOM 1135 C C . TYR B 2 12 ? -3.151 11.451 -26.427 1.00 20.98 141 TYR B C 1
ATOM 1136 O O . TYR B 2 12 ? -2.138 11.139 -25.780 1.00 21.57 141 TYR B O 1
ATOM 1154 N N . GLU B 2 13 ? -4.369 11.062 -26.057 1.00 20.54 142 GLU B N 1
ATOM 1155 C CA . GLU B 2 13 ? -4.548 10.239 -24.871 1.00 18.76 142 GLU B CA 1
ATOM 1156 C C . GLU B 2 13 ? -3.776 8.941 -24.997 1.00 21.64 142 GLU B C 1
ATOM 1157 O O . GLU B 2 13 ? -3.134 8.501 -24.037 1.00 21.53 142 GLU B O 1
ATOM 1169 N N . ARG B 2 14 ? -3.836 8.311 -26.179 1.00 18.03 143 ARG B N 1
ATOM 1170 C CA . ARG B 2 14 ? -3.116 7.056 -26.395 1.00 21.77 143 ARG B CA 1
ATOM 1171 C C . ARG B 2 14 ? -1.606 7.260 -26.379 1.00 18.85 143 ARG B C 1
ATOM 1172 O O . ARG B 2 14 ? -0.873 6.441 -25.805 1.00 25.70 143 ARG B O 1
ATOM 1193 N N . LEU B 2 15 ? -1.131 8.316 -27.039 1.00 23.30 144 LEU B N 1
ATOM 1194 C CA . LEU B 2 15 ? 0.305 8.573 -27.156 1.00 19.36 144 LEU B CA 1
ATOM 1195 C C . LEU B 2 15 ? 0.919 8.977 -25.821 1.00 23.62 144 LEU B C 1
ATOM 1196 O O . LEU B 2 15 ? 1.989 8.489 -25.446 1.00 23.36 144 LEU B O 1
ATOM 1212 N N . LEU B 2 16 ? 0.293 9.910 -25.114 1.00 23.76 145 LEU B N 1
ATOM 1213 C CA . LEU B 2 16 ? 0.816 10.373 -23.837 1.00 24.10 145 LEU B CA 1
ATOM 1214 C C . LEU B 2 16 ? 0.354 9.549 -22.645 1.00 22.37 145 LEU B C 1
ATOM 1215 O O . LEU B 2 16 ? 0.902 9.721 -21.549 1.00 21.67 145 LEU B O 1
ATOM 1231 N N . GLN B 2 17 ? -0.660 8.704 -22.805 1.00 21.95 146 GLN B N 1
ATOM 1232 C CA . GLN B 2 17 ? -1.296 8.052 -21.662 1.00 24.21 146 GLN B CA 1
ATOM 1233 C C . GLN B 2 17 ? -1.628 9.092 -20.594 1.00 23.44 146 GLN B C 1
ATOM 1234 O O . GLN B 2 17 ? -1.383 8.914 -19.398 1.00 22.57 146 GLN B O 1
ATOM 1248 N N . LEU B 2 18 ? -2.214 10.196 -21.059 1.00 24.37 147 LEU B N 1
ATOM 1249 C CA . LEU B 2 18 ? -2.598 11.323 -20.216 1.00 24.00 147 LEU B CA 1
ATOM 1250 C C . LEU B 2 18 ? -4.012 11.739 -20.589 1.00 23.70 147 LEU B C 1
ATOM 1251 O O . LEU B 2 18 ? -4.276 12.099 -21.740 1.00 21.50 147 LEU B O 1
ATOM 1267 N N . ARG B 2 19 ? -4.918 11.664 -19.623 1.00 23.91 148 ARG B N 1
ATOM 1268 C CA . ARG B 2 19 ? -6.298 12.072 -19.803 1.00 22.13 148 ARG B CA 1
ATOM 1269 C C . ARG B 2 19 ? -6.607 13.208 -18.844 1.00 25.58 148 ARG B C 1
ATOM 1270 O O . ARG B 2 19 ? -6.106 13.240 -17.713 1.00 25.70 148 ARG B O 1
ATOM 1291 N N . VAL B 2 20 ? -7.438 14.132 -19.306 1.00 23.99 149 VAL B N 1
ATOM 1292 C CA . VAL B 2 20 ? -7.802 15.318 -18.549 1.00 30.44 149 VAL B CA 1
ATOM 1293 C C . VAL B 2 20 ? -9.281 15.186 -18.224 1.00 31.57 149 VAL B C 1
ATOM 1294 O O . VAL B 2 20 ? -10.117 15.118 -19.131 1.00 32.28 149 VAL B O 1
ATOM 1307 N N . LEU B 2 21 ? -9.592 15.077 -16.942 1.00 28.17 150 LEU B N 1
ATOM 1308 C CA . LEU B 2 21 ? -10.935 14.776 -16.473 1.00 30.14 150 LEU B CA 1
ATOM 1309 C C . LEU B 2 21 ? -11.387 15.818 -15.470 1.00 31.06 150 LEU B C 1
ATOM 1310 O O . LEU B 2 21 ? -10.560 16.513 -14.866 1.00 31.04 150 LEU B O 1
ATOM 1326 N N . PRO B 2 22 ? -12.699 15.956 -15.257 1.00 33.81 151 PRO B N 1
ATOM 1327 C CA . PRO B 2 22 ? -13.175 16.774 -14.137 1.00 35.09 151 PRO B CA 1
ATOM 1328 C C . PRO B 2 22 ? -12.729 16.187 -12.805 1.00 38.16 151 PRO B C 1
ATOM 1329 O O . PRO B 2 22 ? -12.594 14.969 -12.650 1.00 36.79 151 PRO B O 1
ATOM 1340 N N . GLY B 2 23 ? -12.481 17.074 -11.845 1.00 36.35 152 GLY B N 1
ATOM 1341 C CA . GLY B 2 23 ? -11.994 16.637 -10.548 1.00 38.19 152 GLY B CA 1
ATOM 1342 C C . GLY B 2 23 ? -13.076 15.918 -9.762 1.00 46.76 152 GLY B C 1
ATOM 1343 O O . GLY B 2 23 ? -14.238 16.327 -9.745 1.00 47.06 152 GLY B O 1
ATOM 1347 N N . ALA B 2 24 ? -12.681 14.828 -9.098 1.00 55.07 153 ALA B N 1
ATOM 1348 C CA . ALA B 2 24 ? -13.644 13.980 -8.403 1.00 63.68 153 ALA B CA 1
ATOM 1349 C C . ALA B 2 24 ? -14.171 14.607 -7.120 1.00 65.54 153 ALA B C 1
ATOM 1350 O O . ALA B 2 24 ? -15.170 14.121 -6.580 1.00 64.98 153 ALA B O 1
ATOM 1357 N N . SER B 2 25 ? -13.527 15.661 -6.621 1.00 71.73 154 SER B N 1
ATOM 1358 C CA . SER B 2 25 ? -13.985 16.376 -5.435 1.00 82.38 154 SER B CA 1
ATOM 1359 C C . SER B 2 25 ? -14.805 17.602 -5.819 1.00 79.94 154 SER B C 1
ATOM 1360 O O . SER B 2 25 ? -15.992 17.697 -5.491 1.00 86.70 154 SER B O 1
ATOM 1368 N N . ASP B 2 26 ? -14.181 18.551 -6.505 1.00 67.86 155 ASP B N 1
ATOM 1369 C CA . ASP B 2 26 ? -14.876 19.631 -7.188 1.00 62.47 155 ASP B CA 1
ATOM 1370 C C . ASP B 2 26 ? -14.755 19.378 -8.685 1.00 55.25 155 ASP B C 1
ATOM 1371 O O . ASP B 2 26 ? -13.642 19.253 -9.206 1.00 50.63 155 ASP B O 1
ATOM 1379 N N . VAL B 2 27 ? -15.896 19.309 -9.376 1.00 52.81 156 VAL B N 1
ATOM 1380 C CA . VAL B 2 27 ? -15.891 19.010 -10.806 1.00 51.59 156 VAL B CA 1
ATOM 1381 C C . VAL B 2 27 ? -15.113 20.064 -11.601 1.00 50.66 156 VAL B C 1
ATOM 1382 O O . VAL B 2 27 ? -14.644 19.780 -12.710 1.00 44.89 156 VAL B O 1
ATOM 1395 N N . HIS B 2 28 ? -14.931 21.266 -11.047 1.00 55.10 157 HIS B N 1
ATOM 1396 C CA . HIS B 2 28 ? -14.175 22.313 -11.730 1.00 53.08 157 HIS B CA 1
ATOM 1397 C C . HIS B 2 28 ? -12.676 22.250 -11.451 1.00 47.97 157 HIS B C 1
ATOM 1398 O O . HIS B 2 28 ? -11.899 22.909 -12.152 1.00 42.09 157 HIS B O 1
ATOM 1412 N N . ASP B 2 29 ? -12.248 21.489 -10.450 1.00 47.59 158 ASP B N 1
ATOM 1413 C CA . ASP B 2 29 ? -10.856 21.077 -10.414 1.00 44.10 158 ASP B CA 1
ATOM 1414 C C . ASP B 2 29 ? -10.552 20.271 -11.679 1.00 40.78 158 ASP B C 1
ATOM 1415 O O . ASP B 2 29 ? -11.454 19.799 -12.382 1.00 38.80 158 ASP B O 1
ATOM 1424 N N . VAL B 2 30 ? -9.266 20.132 -11.982 1.00 36.37 159 VAL B N 1
ATOM 1425 C CA . VAL B 2 30 ? -8.809 19.363 -13.131 1.00 35.50 159 VAL B CA 1
ATOM 1426 C C . VAL B 2 30 ? -8.048 18.156 -12.609 1.00 34.30 159 VAL B C 1
ATOM 1427 O O . VAL B 2 30 ? -7.152 18.294 -11.769 1.00 34.49 159 VAL B O 1
ATOM 1440 N N . ARG B 2 31 ? -8.421 16.974 -13.092 1.00 30.73 160 ARG B N 1
ATOM 1441 C CA . ARG B 2 31 ? -7.765 15.729 -12.718 1.00 30.04 160 ARG B CA 1
ATOM 1442 C C . ARG B 2 31 ? -6.942 15.263 -13.902 1.00 27.84 160 ARG B C 1
ATOM 1443 O O . ARG B 2 31 ? -7.491 14.980 -14.971 1.00 27.31 160 ARG B O 1
ATOM 1464 N N . PHE B 2 32 ? -5.638 15.181 -13.716 1.00 29.40 161 PHE B N 1
ATOM 1465 C CA . PHE B 2 32 ? -4.764 14.561 -14.698 1.00 25.44 161 PHE B CA 1
ATOM 1466 C C . PHE B 2 32 ? -4.578 13.091 -14.335 1.00 24.73 161 PHE B C 1
ATOM 1467 O O . PHE B 2 32 ? -4.124 12.780 -13.225 1.00 29.06 161 PHE B O 1
ATOM 1484 N N . VAL B 2 33 ? -4.896 12.199 -15.276 1.00 24.13 162 VAL B N 1
ATOM 1485 C CA . VAL B 2 33 ? -4.835 10.751 -15.075 1.00 26.80 162 VAL B CA 1
ATOM 1486 C C . VAL B 2 33 ? -3.750 10.187 -15.983 1.00 25.19 162 VAL B C 1
ATOM 1487 O O . VAL B 2 33 ? -3.804 10.348 -17.210 1.00 23.92 162 VAL B O 1
ATOM 1500 N N . PHE B 2 34 ? -2.759 9.532 -15.380 1.00 26.34 163 PHE B N 1
ATOM 1501 C CA . PHE B 2 34 ? -1.636 8.962 -16.109 1.00 25.60 163 PHE B CA 1
ATOM 1502 C C . PHE B 2 34 ? -1.849 7.459 -16.243 1.00 26.54 163 PHE B C 1
ATOM 1503 O O . PHE B 2 34 ? -2.136 6.782 -15.251 1.00 36.36 163 PHE B O 1
ATOM 1520 N N . GLY B 2 35 ? -1.738 6.953 -17.450 1.00 36.99 164 GLY B N 1
ATOM 1521 C CA . GLY B 2 35 ? -1.745 5.517 -17.613 1.00 39.98 164 GLY B CA 1
ATOM 1522 C C . GLY B 2 35 ? -3.048 4.996 -18.192 1.00 44.31 164 GLY B C 1
ATOM 1523 O O . GLY B 2 35 ? -4.133 5.551 -17.973 1.00 42.26 164 GLY B O 1
ATOM 1527 N N . ASP B 2 36 ? -2.926 3.904 -18.949 1.00 48.40 165 ASP B N 1
ATOM 1528 C CA . ASP B 2 36 ? -4.012 3.077 -19.460 1.00 58.09 165 ASP B CA 1
ATOM 1529 C C . ASP B 2 36 ? -5.127 2.866 -18.448 1.00 59.23 165 ASP B C 1
ATOM 1530 O O . ASP B 2 36 ? -6.311 2.816 -18.795 1.00 63.56 165 ASP B O 1
ATOM 1539 N N . ASP B 2 37 ? -4.736 2.723 -17.190 1.00 56.98 166 ASP B N 1
ATOM 1540 C CA . ASP B 2 37 ? -5.562 2.072 -16.187 1.00 58.33 166 ASP B CA 1
ATOM 1541 C C . ASP B 2 37 ? -5.794 2.962 -14.976 1.00 55.19 166 ASP B C 1
ATOM 1542 O O . ASP B 2 37 ? -6.105 2.457 -13.896 1.00 59.02 166 ASP B O 1
ATOM 1551 N N . SER B 2 38 ? -5.643 4.276 -15.126 1.00 51.81 167 SER B N 1
ATOM 1552 C CA . SER B 2 38 ? -5.850 5.201 -14.017 1.00 54.93 167 SER B CA 1
ATOM 1553 C C . SER B 2 38 ? -4.917 4.892 -12.846 1.00 61.13 167 SER B C 1
ATOM 1554 O O . SER B 2 38 ? -5.262 5.130 -11.683 1.00 59.06 167 SER B O 1
ATOM 1562 N N . ARG B 2 39 ? -3.726 4.364 -13.147 1.00 69.66 168 ARG B N 1
ATOM 1563 C CA . ARG B 2 39 ? -2.805 3.945 -12.092 1.00 76.08 168 ARG B CA 1
ATOM 1564 C C . ARG B 2 39 ? -2.334 5.124 -11.242 1.00 68.73 168 ARG B C 1
ATOM 1565 O O . ARG B 2 39 ? -2.072 4.956 -10.045 1.00 75.69 168 ARG B O 1
ATOM 1586 N N . CYS B 2 40 ? -2.233 6.316 -11.830 1.00 52.82 169 CYS B N 1
ATOM 1587 C CA . CYS B 2 40 ? -1.763 7.510 -11.137 1.00 45.32 169 CYS B CA 1
ATOM 1588 C C . CYS B 2 40 ? -2.664 8.681 -11.494 1.00 39.78 169 CYS B C 1
ATOM 1589 O O . CYS B 2 40 ? -3.151 8.779 -12.622 1.00 38.53 169 CYS B O 1
ATOM 1597 N N . TRP B 2 41 ? -2.868 9.584 -10.542 1.00 39.41 170 TRP B N 1
ATOM 1598 C CA . TRP B 2 41 ? -3.556 10.821 -10.888 1.00 37.21 170 TRP B CA 1
ATOM 1599 C C . TRP B 2 41 ? -3.286 11.887 -9.840 1.00 37.43 170 TRP B C 1
ATOM 1600 O O . TRP B 2 41 ? -2.884 11.600 -8.709 1.00 38.36 170 TRP B O 1
ATOM 1621 N N . ILE B 2 42 ? -3.488 13.132 -10.257 1.00 34.15 171 ILE B N 1
ATOM 1622 C CA . ILE B 2 42 ? -3.319 14.285 -9.385 1.00 35.87 171 ILE B CA 1
ATOM 1623 C C . ILE B 2 42 ? -4.334 15.330 -9.815 1.00 32.71 171 ILE B C 1
ATOM 1624 O O . ILE B 2 42 ? -4.656 15.453 -11.001 1.00 32.52 171 ILE B O 1
ATOM 1640 N N . GLU B 2 43 ? -4.875 16.042 -8.839 1.00 33.53 172 GLU B N 1
ATOM 1641 C CA . GLU B 2 43 ? -5.886 17.059 -9.075 1.00 33.18 172 GLU B CA 1
ATOM 1642 C C . GLU B 2 43 ? -5.324 18.420 -8.691 1.00 32.76 172 GLU B C 1
ATOM 1643 O O . GLU B 2 43 ? -4.524 18.533 -7.753 1.00 36.75 172 GLU B O 1
ATOM 1655 N N . VAL B 2 44 ? -5.714 19.443 -9.448 1.00 31.45 173 VAL B N 1
ATOM 1656 C CA . VAL B 2 44 ? -5.295 20.814 -9.185 1.00 34.87 173 VAL B CA 1
ATOM 1657 C C . VAL B 2 44 ? -6.527 21.705 -9.190 1.00 35.31 173 VAL B C 1
ATOM 1658 O O . VAL B 2 44 ? -7.424 21.542 -10.028 1.00 38.59 173 VAL B O 1
ATOM 1671 N N . ALA B 2 45 ? -6.582 22.619 -8.230 1.00 94.16 174 ALA B N 1
ATOM 1672 C CA . ALA B 2 45 ? -7.631 23.617 -8.156 1.00 94.82 174 ALA B CA 1
ATOM 1673 C C . ALA B 2 45 ? -7.081 24.959 -8.619 1.00 94.78 174 ALA B C 1
ATOM 1674 O O . ALA B 2 45 ? -5.914 25.286 -8.387 1.00 94.74 174 ALA B O 1
ATOM 1681 N N . MET B 2 46 ? -7.937 25.735 -9.282 1.00 94.82 175 MET B N 1
ATOM 1682 C CA . MET B 2 46 ? -7.481 26.954 -9.941 1.00 94.70 175 MET B CA 1
ATOM 1683 C C . MET B 2 46 ? -7.246 28.085 -8.948 1.00 96.05 175 MET B C 1
ATOM 1684 O O . MET B 2 46 ? -6.159 28.673 -8.915 1.00 95.65 175 MET B O 1
ATOM 1698 N N . HIS B 2 47 ? -8.253 28.416 -8.138 1.00 101.51 176 HIS B N 1
ATOM 1699 C CA . HIS B 2 47 ? -8.139 29.559 -7.242 1.00 108.50 176 HIS B CA 1
ATOM 1700 C C . HIS B 2 47 ? -8.738 29.260 -5.873 1.00 115.06 176 HIS B C 1
ATOM 1701 O O . HIS B 2 47 ? -9.215 30.172 -5.188 1.00 116.53 176 HIS B O 1
ATOM 1715 N N . GLY B 2 48 ? -8.712 27.998 -5.454 1.00 119.06 177 GLY B N 1
ATOM 1716 C CA . GLY B 2 48 ? -9.203 27.603 -4.149 1.00 122.77 177 GLY B CA 1
ATOM 1717 C C . GLY B 2 48 ? -8.121 27.601 -3.086 1.00 123.75 177 GLY B C 1
ATOM 1718 O O . GLY B 2 48 ? -7.116 28.311 -3.176 1.00 123.43 177 GLY B O 1
ATOM 1722 N N . ASP B 2 49 ? -8.346 26.787 -2.051 1.00 124.43 178 ASP B N 1
ATOM 1723 C CA . ASP B 2 49 ? -7.398 26.641 -0.950 1.00 126.25 178 ASP B CA 1
ATOM 1724 C C . ASP B 2 49 ? -6.101 26.002 -1.429 1.00 127.72 178 ASP B C 1
ATOM 1725 O O . ASP B 2 49 ? -5.042 26.639 -1.426 1.00 124.27 178 ASP B O 1
ATOM 1734 N N . HIS B 2 50 ? -6.179 24.738 -1.831 1.00 96.31 179 HIS B N 1
ATOM 1735 C CA . HIS B 2 50 ? -5.017 23.989 -2.292 1.00 97.88 179 HIS B CA 1
ATOM 1736 C C . HIS B 2 50 ? -4.894 24.125 -3.804 1.00 91.65 179 HIS B C 1
ATOM 1737 O O . HIS B 2 50 ? -5.835 23.805 -4.537 1.00 103.39 179 HIS B O 1
ATOM 1751 N N . VAL B 2 51 ? -3.741 24.597 -4.277 1.00 68.80 180 VAL B N 1
ATOM 1752 C CA . VAL B 2 51 ? -3.458 24.515 -5.707 1.00 56.21 180 VAL B CA 1
ATOM 1753 C C . VAL B 2 51 ? -3.305 23.052 -6.112 1.00 53.56 180 VAL B C 1
ATOM 1754 O O . VAL B 2 51 ? -4.023 22.553 -6.985 1.00 52.79 180 VAL B O 1
ATOM 1767 N N . ILE B 2 52 ? -2.398 22.336 -5.455 1.00 52.32 181 ILE B N 1
ATOM 1768 C CA . ILE B 2 52 ? -2.250 20.896 -5.651 1.00 50.05 181 ILE B CA 1
ATOM 1769 C C . ILE B 2 52 ? -3.200 20.195 -4.681 1.00 51.12 181 ILE B C 1
ATOM 1770 O O . ILE B 2 52 ? -3.109 20.381 -3.461 1.00 51.79 181 ILE B O 1
ATOM 1786 N N . GLY B 2 53 ? -4.116 19.399 -5.220 1.00 50.30 182 GLY B N 1
ATOM 1787 C CA . GLY B 2 53 ? -5.125 18.711 -4.428 1.00 50.44 182 GLY B CA 1
ATOM 1788 C C . GLY B 2 53 ? -4.713 17.291 -4.114 1.00 49.17 182 GLY B C 1
ATOM 1789 O O . GLY B 2 53 ? -3.542 17.006 -3.842 1.00 48.14 182 GLY B O 1
ATOM 1793 N N . ASN B 2 54 ? -5.678 16.382 -4.171 1.00 48.23 183 ASN B N 1
ATOM 1794 C CA . ASN B 2 54 ? -5.382 14.982 -3.917 1.00 47.25 183 ASN B CA 1
ATOM 1795 C C . ASN B 2 54 ? -4.629 14.351 -5.088 1.00 43.61 183 ASN B C 1
ATOM 1796 O O . ASN B 2 54 ? -4.594 14.877 -6.203 1.00 44.48 183 ASN B O 1
ATOM 1807 N N . SER B 2 55 ? -4.039 13.185 -4.821 1.00 49.03 184 SER B N 1
ATOM 1808 C CA . SER B 2 55 ? -3.344 12.409 -5.840 1.00 52.09 184 SER B CA 1
ATOM 1809 C C . SER B 2 55 ? -3.313 10.960 -5.382 1.00 61.42 184 SER B C 1
ATOM 1810 O O . SER B 2 55 ? -3.075 10.696 -4.201 1.00 57.21 184 SER B O 1
ATOM 1818 N N . HIS B 2 56 ? -3.547 10.023 -6.308 1.00 81.21 185 HIS B N 1
ATOM 1819 C CA . HIS B 2 56 ? -3.810 8.670 -5.826 1.00 95.67 185 HIS B CA 1
ATOM 1820 C C . HIS B 2 56 ? -2.605 8.158 -5.052 1.00 94.66 185 HIS B C 1
ATOM 1821 O O . HIS B 2 56 ? -2.726 7.933 -3.842 1.00 108.95 185 HIS B O 1
ATOM 1835 N N . PRO B 2 57 ? -1.432 7.972 -5.658 1.00 67.81 186 PRO B N 1
ATOM 1836 C CA . PRO B 2 57 ? -0.259 7.826 -4.799 1.00 57.97 186 PRO B CA 1
ATOM 1837 C C . PRO B 2 57 ? -0.050 9.162 -4.120 1.00 54.61 186 PRO B C 1
ATOM 1838 O O . PRO B 2 57 ? 0.440 10.104 -4.752 1.00 55.59 186 PRO B O 1
ATOM 1849 N N . ALA B 2 58 ? -0.483 9.281 -2.863 1.00 53.87 187 ALA B N 1
ATOM 1850 C CA . ALA B 2 58 ? -0.307 10.526 -2.133 1.00 52.38 187 ALA B CA 1
ATOM 1851 C C . ALA B 2 58 ? 1.159 10.927 -2.173 1.00 52.28 187 ALA B C 1
ATOM 1852 O O . ALA B 2 58 ? 2.036 10.071 -2.336 1.00 52.27 187 ALA B O 1
ATOM 1859 N N . LEU B 2 59 ? 1.432 12.225 -2.043 1.00 49.47 188 LEU B N 1
ATOM 1860 C CA . LEU B 2 59 ? 2.784 12.749 -2.140 1.00 49.22 188 LEU B CA 1
ATOM 1861 C C . LEU B 2 59 ? 3.113 13.535 -0.879 1.00 52.92 188 LEU B C 1
ATOM 1862 O O . LEU B 2 59 ? 2.241 14.168 -0.277 1.00 54.34 188 LEU B O 1
ATOM 1878 N N . ASP B 2 60 ? 4.381 13.476 -0.480 1.00 56.54 189 ASP B N 1
ATOM 1879 C CA . ASP B 2 60 ? 4.834 14.153 0.723 1.00 60.20 189 ASP B CA 1
ATOM 1880 C C . ASP B 2 60 ? 4.754 15.664 0.532 1.00 59.83 189 ASP B C 1
ATOM 1881 O O . ASP B 2 60 ? 4.602 16.155 -0.587 1.00 55.33 189 ASP B O 1
ATOM 1890 N N . PRO B 2 61 ? 4.848 16.436 1.617 1.00 49.30 190 PRO B N 1
ATOM 1891 C CA . PRO B 2 61 ? 4.757 17.898 1.463 1.00 53.55 190 PRO B CA 1
ATOM 1892 C C . PRO B 2 61 ? 5.886 18.488 0.634 1.00 56.41 190 PRO B C 1
ATOM 1893 O O . PRO B 2 61 ? 5.646 19.418 -0.148 1.00 54.59 190 PRO B O 1
ATOM 1904 N N . LYS B 2 62 ? 7.115 17.977 0.779 1.00 58.45 191 LYS B N 1
ATOM 1905 C CA . LYS B 2 62 ? 8.221 18.474 -0.037 1.00 57.03 191 LYS B CA 1
ATOM 1906 C C . LYS B 2 62 ? 7.904 18.337 -1.518 1.00 48.51 191 LYS B C 1
ATOM 1907 O O . LYS B 2 62 ? 8.145 19.258 -2.307 1.00 47.21 191 LYS B O 1
ATOM 1926 N N . SER B 2 63 ? 7.353 17.193 -1.911 1.00 44.83 192 SER B N 1
ATOM 1927 C CA . SER B 2 63 ? 7.018 16.969 -3.311 1.00 42.40 192 SER B CA 1
ATOM 1928 C C . SER B 2 63 ? 5.879 17.876 -3.753 1.00 40.32 192 SER B C 1
ATOM 1929 O O . SER B 2 63 ? 5.906 18.429 -4.862 1.00 38.19 192 SER B O 1
ATOM 1937 N N . ARG B 2 64 ? 4.863 18.021 -2.903 1.00 39.47 193 ARG B N 1
ATOM 1938 C CA . ARG B 2 64 ? 3.727 18.873 -3.230 1.00 40.48 193 ARG B CA 1
ATOM 1939 C C . ARG B 2 64 ? 4.155 20.329 -3.331 1.00 38.41 193 ARG B C 1
ATOM 1940 O O . ARG B 2 64 ? 3.680 21.064 -4.205 1.00 38.85 193 ARG B O 1
ATOM 1961 N N . ALA B 2 65 ? 5.058 20.759 -2.448 1.00 38.58 194 ALA B N 1
ATOM 1962 C CA . ALA B 2 65 ? 5.574 22.122 -2.513 1.00 39.55 194 ALA B CA 1
ATOM 1963 C C . ALA B 2 65 ? 6.323 22.362 -3.816 1.00 38.49 194 ALA B C 1
ATOM 1964 O O . ALA B 2 65 ? 6.189 23.426 -4.430 1.00 39.10 194 ALA B O 1
ATOM 1971 N N . THR B 2 66 ? 7.119 21.385 -4.255 1.00 37.97 195 THR B N 1
ATOM 1972 C CA . THR B 2 66 ? 7.823 21.525 -5.524 1.00 37.91 195 THR B CA 1
ATOM 1973 C C . THR B 2 66 ? 6.840 21.666 -6.674 1.00 34.61 195 THR B C 1
ATOM 1974 O O . THR B 2 66 ? 7.018 22.520 -7.549 1.00 35.02 195 THR B O 1
ATOM 1985 N N . LEU B 2 67 ? 5.780 20.850 -6.678 1.00 29.44 196 LEU B N 1
ATOM 1986 C CA . LEU B 2 67 ? 4.802 20.897 -7.757 1.00 27.76 196 LEU B CA 1
ATOM 1987 C C . LEU B 2 67 ? 4.087 22.242 -7.796 1.00 29.03 196 LEU B C 1
ATOM 1988 O O . LEU B 2 67 ? 3.832 22.787 -8.876 1.00 28.08 196 LEU B O 1
ATOM 2004 N N . GLU B 2 68 ? 3.735 22.785 -6.636 1.00 31.61 197 GLU B N 1
ATOM 2005 C CA . GLU B 2 68 ? 3.048 24.072 -6.641 1.00 36.98 197 GLU B CA 1
ATOM 2006 C C . GLU B 2 68 ? 3.934 25.153 -7.239 1.00 39.54 197 GLU B C 1
ATOM 2007 O O . GLU B 2 68 ? 3.473 25.972 -8.041 1.00 43.90 197 GLU B O 1
ATOM 2019 N N . HIS B 2 69 ? 5.210 25.173 -6.861 1.00 39.50 198 HIS B N 1
ATOM 2020 C CA . HIS B 2 69 ? 6.120 26.165 -7.417 1.00 41.16 198 HIS B CA 1
ATOM 2021 C C . HIS B 2 69 ? 6.240 26.020 -8.932 1.00 40.77 198 HIS B C 1
ATOM 2022 O O . HIS B 2 69 ? 6.228 27.018 -9.661 1.00 41.28 198 HIS B O 1
ATOM 2036 N N . VAL B 2 70 ? 6.341 24.787 -9.434 1.00 36.91 199 VAL B N 1
ATOM 2037 C CA . VAL B 2 70 ? 6.409 24.612 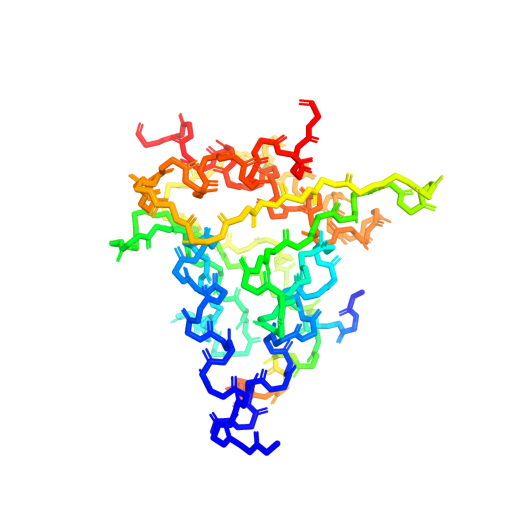-10.881 1.00 35.82 199 VAL B CA 1
ATOM 2038 C C . VAL B 2 70 ? 5.148 25.161 -11.524 1.00 37.13 199 VAL B C 1
ATOM 2039 O O . VAL B 2 70 ? 5.189 25.782 -12.595 1.00 38.63 199 VAL B O 1
ATOM 2052 N 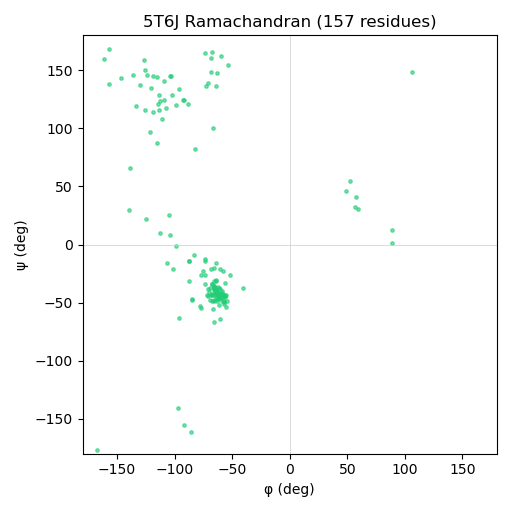N . LEU B 2 71 ? 4.007 24.958 -10.878 1.00 37.66 200 LEU B N 1
ATOM 2053 C CA . LEU B 2 71 ? 2.753 25.335 -11.509 1.00 40.32 200 LEU B CA 1
ATOM 2054 C C . LEU B 2 71 ? 2.431 26.812 -11.288 1.00 43.17 200 LEU B C 1
ATOM 2055 O O . LEU B 2 71 ? 2.091 27.523 -12.238 1.00 47.54 200 LEU B O 1
ATOM 2071 N N . THR B 2 72 ? 2.551 27.308 -10.054 1.00 43.83 201 THR B N 1
ATOM 2072 C CA . THR B 2 72 ? 2.161 28.692 -9.778 1.00 46.94 201 THR B CA 1
ATOM 2073 C C . THR B 2 72 ? 3.261 29.709 -10.086 1.00 48.76 201 THR B C 1
ATOM 2074 O O . THR B 2 72 ? 2.992 30.747 -10.698 1.00 51.70 201 THR B O 1
ATOM 2085 N N . VAL B 2 73 ? 4.491 29.457 -9.635 1.00 45.25 202 VAL B N 1
ATOM 2086 C CA . VAL B 2 73 ? 5.567 30.429 -9.834 1.00 44.10 202 VAL B CA 1
ATOM 2087 C C . VAL B 2 73 ? 6.081 30.362 -11.260 1.00 43.59 202 VAL B C 1
ATOM 2088 O O . VAL B 2 73 ? 6.154 31.376 -11.964 1.00 47.11 202 VAL B O 1
ATOM 2101 N N . GLN B 2 74 ? 6.448 29.159 -11.700 1.00 41.71 203 GLN B N 1
ATOM 2102 C CA . GLN B 2 74 ? 7.040 28.972 -13.014 1.00 48.43 203 GLN B CA 1
ATOM 2103 C C . GLN B 2 74 ? 5.987 29.035 -14.116 1.00 49.80 203 GLN B C 1
ATOM 2104 O O . GLN B 2 74 ? 6.308 29.403 -15.252 1.00 50.41 203 GLN B O 1
ATOM 2118 N N . GLY B 2 75 ? 4.737 28.712 -13.793 1.00 52.56 204 GLY B N 1
ATOM 2119 C CA . GLY B 2 75 ? 3.662 28.711 -14.779 1.00 55.33 204 GLY B CA 1
ATOM 2120 C C . GLY B 2 75 ? 3.919 27.810 -15.968 1.00 55.48 204 GLY B C 1
ATOM 2121 O O . GLY B 2 75 ? 3.598 28.179 -17.104 1.00 60.66 204 GLY B O 1
ATOM 2125 N N . ASP B 2 76 ? 4.473 26.623 -15.729 1.00 46.41 205 ASP B N 1
ATOM 2126 C CA . ASP B 2 76 ? 4.947 25.725 -16.784 1.00 43.39 205 ASP B CA 1
ATOM 2127 C C . ASP B 2 76 ? 4.196 24.403 -16.632 1.00 40.25 205 ASP B C 1
ATOM 2128 O O . ASP B 2 76 ? 4.572 23.556 -15.819 1.00 35.80 205 ASP B O 1
ATOM 2137 N N . LEU B 2 77 ? 3.127 24.233 -17.413 1.00 36.45 206 LEU B N 1
ATOM 2138 C CA . LEU B 2 77 ? 2.272 23.059 -17.253 1.00 36.18 206 LEU B CA 1
ATOM 2139 C C . LEU B 2 77 ? 2.971 21.783 -17.710 1.00 39.23 206 LEU B C 1
ATOM 2140 O O . LEU B 2 77 ? 2.826 20.732 -17.074 1.00 38.57 206 LEU B O 1
ATOM 2156 N N . ALA B 2 78 ? 3.701 21.839 -18.822 1.00 38.74 207 ALA B N 1
ATOM 2157 C CA . ALA B 2 78 ? 4.491 20.684 -19.237 1.00 43.14 207 ALA B CA 1
ATOM 2158 C C . ALA B 2 78 ? 5.430 20.253 -18.125 1.00 40.24 207 ALA B C 1
ATOM 2159 O O . ALA B 2 78 ? 5.435 19.090 -17.710 1.00 39.16 207 ALA B O 1
ATOM 2166 N N . ALA B 2 79 ? 6.232 21.193 -17.621 1.00 32.17 208 ALA B N 1
ATOM 2167 C CA . ALA B 2 79 ? 7.132 20.881 -16.524 1.00 35.81 208 ALA B CA 1
ATOM 2168 C C . ALA B 2 79 ? 6.371 20.293 -15.345 1.00 32.13 208 ALA B C 1
ATOM 2169 O O . ALA B 2 79 ? 6.815 19.308 -14.745 1.00 29.59 208 ALA B O 1
ATOM 2176 N N . PHE B 2 80 ? 5.213 20.872 -15.004 1.00 32.87 209 PHE B N 1
ATOM 2177 C CA . PHE B 2 80 ? 4.436 20.345 -13.885 1.00 28.08 209 PHE B CA 1
ATOM 2178 C C . PHE B 2 80 ? 3.986 18.918 -14.166 1.00 22.28 209 PHE B C 1
ATOM 2179 O O . PHE B 2 80 ? 4.073 18.039 -13.303 1.00 26.55 209 PHE B O 1
ATOM 2196 N N . LEU B 2 81 ? 3.477 18.679 -15.364 1.00 24.50 210 LEU B N 1
ATOM 2197 C CA . LEU B 2 81 ? 3.016 17.343 -15.709 1.00 26.37 210 LEU B CA 1
ATOM 2198 C C . LEU B 2 81 ? 4.177 16.351 -15.746 1.00 28.08 210 LEU B C 1
ATOM 2199 O O . LEU B 2 81 ? 4.021 15.192 -15.342 1.00 28.85 210 LEU B O 1
ATOM 2215 N N . VAL B 2 82 ? 5.360 16.791 -16.194 1.00 29.28 211 VAL B N 1
ATOM 2216 C CA . VAL B 2 82 ? 6.519 15.902 -16.219 1.00 31.99 211 VAL B CA 1
ATOM 2217 C C . VAL B 2 82 ? 6.924 15.525 -14.801 1.00 31.61 211 VAL B C 1
ATOM 2218 O O . VAL B 2 82 ? 7.116 14.347 -14.489 1.00 35.61 211 VAL B O 1
ATOM 2231 N N . VAL B 2 83 ? 7.038 16.514 -13.915 1.00 31.93 212 VAL B N 1
ATOM 2232 C CA . VAL B 2 83 ? 7.454 16.234 -12.542 1.00 33.71 212 VAL B CA 1
ATOM 2233 C C . VAL B 2 83 ? 6.398 15.409 -11.824 1.00 30.69 212 VAL B C 1
ATOM 2234 O O . VAL B 2 83 ? 6.707 14.414 -11.160 1.00 35.11 212 VAL B O 1
ATOM 2247 N N . ALA B 2 84 ? 5.136 15.822 -11.923 1.00 29.23 213 ALA B N 1
ATOM 2248 C CA . ALA B 2 84 ? 4.074 15.079 -11.257 1.00 25.44 213 ALA B CA 1
ATOM 2249 C C . ALA B 2 84 ? 4.059 13.627 -11.711 1.00 29.22 213 ALA B C 1
ATOM 2250 O O . ALA B 2 84 ? 3.928 12.715 -10.887 1.00 30.15 213 ALA B O 1
ATOM 2257 N N . ARG B 2 85 ? 4.211 13.393 -13.016 1.00 27.22 214 ARG B N 1
ATOM 2258 C CA . ARG B 2 85 ? 4.185 12.029 -13.539 1.00 26.62 214 ARG B CA 1
ATOM 2259 C C . ARG B 2 85 ? 5.323 11.205 -12.950 1.00 32.51 214 ARG B C 1
ATOM 2260 O O . ARG B 2 85 ? 5.101 10.107 -12.431 1.00 38.35 214 ARG B O 1
ATOM 2281 N N . ASP B 2 86 ? 6.552 11.719 -13.032 1.00 31.55 215 ASP B N 1
ATOM 2282 C CA . ASP B 2 86 ? 7.695 11.039 -12.422 1.00 39.34 215 ASP B CA 1
ATOM 2283 C C . ASP B 2 86 ? 7.439 10.766 -10.947 1.00 40.64 215 ASP B C 1
ATOM 2284 O O . ASP B 2 86 ? 7.630 9.642 -10.468 1.00 40.73 215 ASP B O 1
ATOM 2293 N N . MET B 2 87 ? 6.992 11.790 -10.215 1.00 37.69 216 MET B N 1
ATOM 2294 C CA . MET B 2 87 ? 6.775 11.644 -8.779 1.00 39.45 216 MET B CA 1
ATOM 2295 C C . MET B 2 87 ? 5.739 10.573 -8.477 1.00 39.60 216 MET B C 1
ATOM 2296 O O . MET B 2 87 ? 5.919 9.761 -7.562 1.00 39.41 216 MET B O 1
ATOM 2310 N N . LEU B 2 88 ? 4.616 10.598 -9.200 1.00 38.76 217 LEU B N 1
ATOM 2311 C CA . LEU B 2 88 ? 3.547 9.635 -8.958 1.00 38.81 217 LEU B CA 1
ATOM 2312 C C . LEU B 2 88 ? 3.990 8.230 -9.341 1.00 42.75 217 LEU B C 1
ATOM 2313 O O . LEU B 2 88 ? 3.820 7.278 -8.568 1.00 45.25 217 LEU B O 1
ATOM 2329 N N . LEU B 2 89 ? 4.569 8.083 -10.535 1.00 41.29 218 LEU B N 1
ATOM 2330 C CA . LEU B 2 89 ? 5.065 6.778 -10.957 1.00 44.36 218 LEU B CA 1
ATOM 2331 C C . LEU B 2 89 ? 6.063 6.205 -9.959 1.00 48.63 218 LEU B C 1
ATOM 2332 O O . LEU B 2 89 ? 6.119 4.984 -9.778 1.00 51.26 218 LEU B O 1
ATOM 2348 N N . ALA B 2 90 ? 6.856 7.054 -9.304 1.00 48.93 219 ALA B N 1
ATOM 2349 C CA . ALA B 2 90 ? 7.872 6.563 -8.380 1.00 51.54 219 ALA B CA 1
ATOM 2350 C C . ALA B 2 90 ? 7.324 6.258 -6.990 1.00 56.05 219 ALA B C 1
ATOM 2351 O O . ALA B 2 90 ? 8.045 5.670 -6.174 1.00 59.26 219 ALA B O 1
ATOM 2358 N N . SER B 2 91 ? 6.081 6.634 -6.702 1.00 56.18 220 SER B N 1
ATOM 2359 C CA . SER B 2 91 ? 5.444 6.330 -5.430 1.00 60.38 220 SER B CA 1
ATOM 2360 C C . SER B 2 91 ? 4.525 5.121 -5.511 1.00 66.09 220 SER B C 1
ATOM 2361 O O . SER B 2 91 ? 3.931 4.742 -4.497 1.00 68.71 220 SER B O 1
ATOM 2369 N N . LEU B 2 92 ? 4.384 4.519 -6.688 1.00 68.04 221 LEU B N 1
ATOM 2370 C CA . LEU B 2 92 ? 3.623 3.286 -6.831 1.00 67.97 221 LEU B CA 1
ATOM 2371 C C . LEU B 2 92 ? 4.392 2.123 -6.222 1.00 72.51 221 LEU B C 1
ATOM 2372 O O . LEU B 2 92 ? 5.591 1.971 -6.457 1.00 75.37 221 LEU B O 1
ATOM 2389 N N . GLN C 3 1 ? -1.315 29.913 -16.968 1.00 111.05 560 GLN C N 1
ATOM 2390 C CA . GLN C 3 1 ? -2.392 29.535 -16.061 1.00 107.69 560 GLN C CA 1
ATOM 2391 C C . GLN C 3 1 ? -3.740 29.475 -16.782 1.00 102.36 560 GLN C C 1
ATOM 2392 O O . GLN C 3 1 ? -4.695 28.886 -16.273 1.00 103.02 560 GLN C O 1
ATOM 2405 N N . GLN C 3 2 ? -3.810 30.075 -17.975 1.00 93.52 561 GLN C N 1
ATOM 2406 C CA . GLN C 3 2 ? -5.097 30.261 -18.639 1.00 85.33 561 GLN C CA 1
ATOM 2407 C C . GLN C 3 2 ? -5.642 28.979 -19.251 1.00 80.25 561 GLN C C 1
ATOM 2408 O O . GLN C 3 2 ? -6.856 28.881 -19.462 1.00 78.38 561 GLN C O 1
ATOM 2422 N N . LEU C 3 3 ? -4.791 27.997 -19.549 1.00 80.33 562 LEU C N 1
ATOM 2423 C CA . LEU C 3 3 ? -5.304 26.759 -20.120 1.00 78.62 562 LEU C CA 1
ATOM 2424 C C . LEU C 3 3 ? -6.064 25.947 -19.078 1.00 76.06 562 LEU C C 1
ATOM 2425 O O . LEU C 3 3 ? -7.150 25.428 -19.363 1.00 74.17 562 LEU C O 1
ATOM 2441 N N . LEU C 3 4 ? -5.530 25.841 -17.859 1.00 75.95 563 LEU C N 1
ATOM 2442 C CA . LEU C 3 4 ? -6.272 25.149 -16.811 1.00 73.55 563 LEU C CA 1
ATOM 2443 C C . LEU C 3 4 ? -7.545 25.907 -16.454 1.00 72.50 563 LEU C C 1
ATOM 2444 O O . LEU C 3 4 ? -8.581 25.291 -16.176 1.00 70.13 563 LEU C O 1
ATOM 2460 N N . LYS C 3 5 ? -7.489 27.242 -16.455 1.00 73.91 564 LYS C N 1
ATOM 2461 C CA . LYS C 3 5 ? -8.684 28.030 -16.169 1.00 72.95 564 LYS C CA 1
ATOM 2462 C C . LYS C 3 5 ? -9.796 27.720 -17.164 1.00 71.69 564 LYS C C 1
ATOM 2463 O O . LYS C 3 5 ? -10.963 27.583 -16.778 1.00 69.71 564 LYS C O 1
ATOM 2482 N N . GLY C 3 6 ? -9.458 27.625 -18.451 1.00 72.83 565 GLY C N 1
ATOM 2483 C CA . GLY C 3 6 ? -10.465 27.298 -19.447 1.00 71.70 565 GLY C CA 1
ATOM 2484 C C . GLY C 3 6 ? -11.039 25.906 -19.260 1.00 69.49 565 GLY C C 1
ATOM 2485 O O . GLY C 3 6 ? -12.240 25.689 -19.441 1.00 67.53 565 GLY C O 1
ATOM 2489 N N . LEU C 3 7 ? -10.187 24.939 -18.907 1.00 69.20 566 LEU C N 1
ATOM 2490 C CA . LEU C 3 7 ? -10.663 23.585 -18.641 1.00 66.93 566 LEU C CA 1
ATO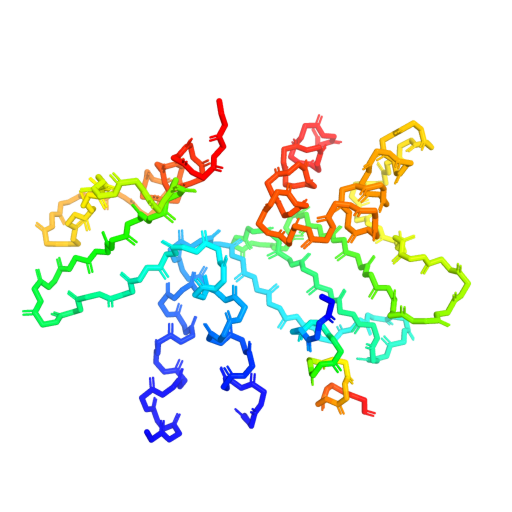M 2491 C C . LEU C 3 7 ? -11.567 23.543 -17.416 1.00 64.90 566 LEU C C 1
ATOM 2492 O O . LEU C 3 7 ? -12.565 22.813 -17.402 1.00 62.75 566 LEU C O 1
ATOM 2508 N N . SER C 3 8 ? -11.229 24.306 -16.371 1.00 65.56 567 SER C N 1
ATOM 2509 C CA . SER C 3 8 ? -12.067 24.336 -15.174 1.00 63.77 567 SER C CA 1
ATOM 2510 C C . SER C 3 8 ? -13.435 24.948 -15.469 1.00 62.70 567 SER C C 1
ATOM 2511 O O . SER C 3 8 ? -14.460 24.428 -15.014 1.00 60.48 567 SER C O 1
ATOM 2519 N N . LEU C 3 9 ? -13.474 26.051 -16.230 1.00 64.30 568 LEU C N 1
ATOM 2520 C CA . LEU C 3 9 ? -14.757 26.658 -16.592 1.00 63.44 568 LEU C CA 1
ATOM 2521 C C . LEU C 3 9 ? -15.611 25.694 -17.407 1.00 61.73 568 LEU C C 1
ATOM 2522 O O . LEU C 3 9 ? -16.838 25.660 -17.255 1.00 59.95 568 LEU C O 1
ATOM 2538 N N . SER C 3 10 ? -14.979 24.913 -18.290 1.00 62.28 569 SER C N 1
ATOM 2539 C CA . SER C 3 10 ? -15.716 23.948 -19.103 1.00 60.85 569 SER C CA 1
ATOM 2540 C C . SER C 3 10 ? -16.218 22.777 -18.265 1.00 58.51 569 SER C C 1
ATOM 2541 O O . SER C 3 10 ? -17.370 22.351 -18.413 1.00 56.37 569 SER C O 1
ATOM 2549 N N . PHE C 3 11 ? -15.368 22.235 -17.390 1.00 58.32 570 PHE C N 1
ATOM 2550 C CA . PHE C 3 11 ? -15.785 21.122 -16.545 1.00 56.06 570 PHE C CA 1
ATOM 2551 C C . PHE C 3 11 ? -16.876 21.529 -15.555 1.00 54.42 570 PHE C C 1
ATOM 2552 O O . PHE C 3 11 ? -17.724 20.703 -15.200 1.00 52.19 570 PHE C O 1
ATOM 2569 N N . SER C 3 12 ? -16.876 22.784 -15.101 1.00 55.50 571 SER C N 1
ATOM 2570 C CA . SER C 3 12 ? -17.743 23.216 -14.000 1.00 54.14 571 SER C CA 1
ATOM 2571 C C . SER C 3 12 ? -19.231 22.965 -14.258 1.00 52.02 571 SER C C 1
ATOM 2572 O O . SER C 3 12 ? -20.022 22.890 -13.310 1.00 50.32 571 SER C O 1
#

InterPro domains:
  IPR013252 Kinetochore-Ndc80 subunit Spc24 [PF08286] (90-210)
  IPR013252 Kinetochore-Ndc80 subunit Spc24 [PTHR22142] (1-211)
  IPR038066 Spc24, Fungi, globular domain superfamily [G3DSA:3.30.160.430] (154-213)
  IPR038066 Spc24, Fungi, globular domain superfamily [SSF143026] (156-212)

Organism: Saccharomyces cerevisiae (strain ATCC 204508 / S288c) (NCBI:txid559292)

Radius of gyration: 15.47 Å; Cα contacts (8 Å, |Δi|>4): 241; chains: 3; bounding box: 33×32×44 Å

Solvent-accessible surface area: 8890 Å² total; per-residue (Å²): 99,121,46,14,81,37,16,22,107,0,0,129,52,3,11,0,42,25,32,88,175,91,67,32,0,35,1,39,75,137,126,86,79,104,76,28,97,6,59,33,100,60,160,66,61,60,148,118,22,8,116,57,0,12,109,101,2,20,243,106,123,82,73,25,46,62,48,8,57,35,3,32,128,5,0,19,0,68,0,70,55,2,81,75,69,82,88,4,0,35,0,8,1,2,119,103,55,92,0,38,0,3,1,11,28,159,53,157,80,37,6,3,96,11,112,16,84,20,75,109,164,20,72,50,55,0,70,107,17,7,51,118,110,44,36,22,6,13,0,0,19,43,0,27,84,41,0,52,90,62,137,101,125,53,8,82,16,0,10,123,50,17,96

Secondary structure (DSSP, 8-state):
-THHHHHHHHHHHTTEEEEGGGTEEEE-SS-SS--EEEESSS---HHHHHHHHHHHH--/-HHHHHHHHHHHHHHHTEEEEE-SSSTTSEEEEESTT--EEEEE-SSSS-SEEEESS---HHHHHHHHIIIIIS--HHHHHHHHHHHHHHH-/-HHHHHHHHHH-

Sequence (163 aa):
ANENILKLKLYRSLGVILDLENDQVLINRKNDGNIDILPLDNNLSDFYKTKYIWERLGKSNANDAAEVALYERLLQLRVLPGASDVHDVRFVFGDDSRCWIEVAMHGDHVIGNSHPALDPKSRATLEHVLTVQGDLAAFLVVARDMLLASLQQLLKGLSLSFS

CATH classification: 3.30.160.430

GO terms:
  GO:0000776 kinetochore (C, IDA)
  GO:0031262 Ndc80 complex (C, IDA)
  GO:0000776 kinetochore (C, IMP)
  GO:0098653 centromere clustering (P, IMP)
  GO:0007059 chromosome segregation (P, IMP)
  GO:0005634 nucleus (C, EXP)
  GO:0042802 identical protein binding (F, IPI)
  GO:0005515 protein binding (F, IPI)
  GO:0000940 outer kinetochore (C, IDA)
  GO:0031134 sister chromatid biorientation (P, IMP)

B-factor: mean 50.92, std 22.18, range [18.03, 152.35]

Foldseek 3Di:
DVCVVVVVVVVVVLQWADDPVQQWIWRDQPVPPDIDIGHNPDPDDPVRVVVVNVVVSDD/DVVVVVVVLVVCCVVQVWDWAQDPVHRPWIKIAHHPVSQKIWTADDPDDGRTDAMPLGDDVVLSVVLCCCCPVVVDVVVSVVSRVVRRVVSD/DVVVVVVVVVVD

Nearest PDB structures (foldseek):
  5t6j-assembly1_A  TM=1.017E+00  e=1.918E-10  Saccharomyces cerevisiae S288C
  5td8-assembly1_C  TM=9.255E-01  e=1.704E-08  Saccharomyces cerevisiae S288C
  8v10-assembly1_C  TM=8.853E-01  e=2.045E-07  Saccharomyces cerevisiae
  2fv4-assembly1_B  TM=7.656E-01  e=1.448E-07  Saccharomyces cerevisiae
  6g26-assembly1_F  TM=4.718E-01  e=9.244E-01  Burkholderia pseudomallei K96243